Protein AF-Q5WQE4-F1 (afdb_monomer_lite)

Sequence (60 aa):
PFPFDRIKEIAKKAKLLAVLDRAVSQGFAGPVFGEVSGALANESERPIIMDFIIGLGESD

Secondary structure (DSSP, 8-state):
---HHHHHHHHTT-SEEEEEESS--TTS--HHHHHHHHHHTT-SS--EEEEEE--GGG--

Radius of gyration: 12.15 Å; chains: 1; bounding box: 30×22×26 Å

Organism: NCBI:txid198431

pLDDT: mean 94.78, std 3.91, range [72.81, 97.88]

Structure (mmCIF, N/CA/C/O backbone):
data_AF-Q5WQE4-F1
#
_entry.id   AF-Q5WQE4-F1
#
loop_
_atom_site.group_PDB
_atom_site.id
_atom_site.type_symbol
_atom_site.label_atom_id
_atom_site.label_alt_id
_atom_site.label_comp_id
_atom_site.label_asym_id
_atom_site.label_entity_id
_atom_site.label_seq_id
_atom_site.pdbx_PDB_ins_code
_atom_site.Cartn_x
_atom_site.Cartn_y
_atom_site.Cartn_z
_atom_site.occupancy
_atom_site.B_iso_or_equiv
_atom_site.auth_seq_id
_atom_site.auth_comp_id
_atom_site.auth_asym_id
_atom_site.auth_atom_id
_atom_site.pdbx_PDB_model_num
ATOM 1 N N . PRO A 1 1 ? -11.119 0.823 -14.201 1.00 88.62 1 PRO A N 1
ATOM 2 C CA . PRO A 1 1 ? -11.070 1.839 -13.118 1.00 88.62 1 PRO A CA 1
ATOM 3 C C . PRO A 1 1 ? -10.571 1.173 -11.828 1.00 88.62 1 PRO A C 1
ATOM 5 O O . PRO A 1 1 ? -10.802 -0.025 -11.670 1.00 88.62 1 PRO A O 1
ATOM 8 N N . PHE A 1 2 ? -9.868 1.901 -10.953 1.00 94.12 2 PHE A N 1
ATOM 9 C CA . PHE A 1 2 ? -9.321 1.337 -9.712 1.00 94.12 2 PHE A CA 1
ATOM 10 C C . PHE A 1 2 ? -10.444 1.024 -8.689 1.00 94.12 2 PHE A C 1
ATOM 12 O O . PHE A 1 2 ? -11.366 1.831 -8.546 1.00 94.12 2 PHE A O 1
ATOM 19 N N . PRO A 1 3 ? -10.444 -0.142 -8.007 1.00 95.69 3 PRO A N 1
ATOM 20 C CA . PRO A 1 3 ? -11.589 -0.615 -7.218 1.00 95.69 3 PRO A CA 1
ATOM 21 C C . PRO A 1 3 ? -11.581 -0.112 -5.759 1.00 95.69 3 PRO A C 1
ATOM 23 O O . PRO A 1 3 ? -11.439 -0.900 -4.822 1.00 95.69 3 PRO A O 1
ATOM 26 N N . PHE A 1 4 ? -11.770 1.193 -5.556 1.00 95.81 4 PHE A N 1
ATOM 27 C CA . PHE A 1 4 ? -11.659 1.860 -4.247 1.00 95.81 4 PHE A CA 1
ATOM 28 C C . PHE A 1 4 ? -12.472 1.205 -3.113 1.00 95.81 4 PHE A C 1
ATOM 30 O O . PHE A 1 4 ? -11.907 0.887 -2.067 1.00 95.81 4 PHE A O 1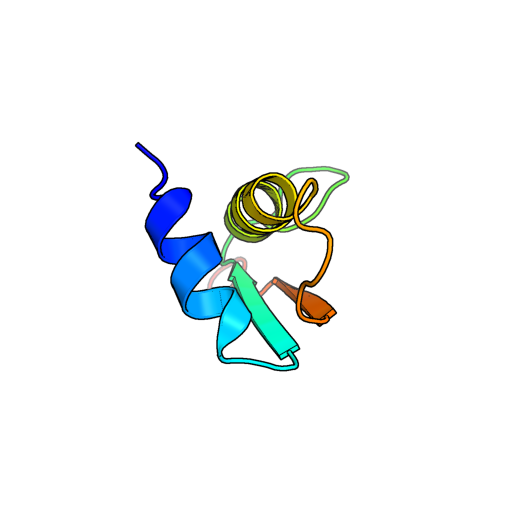
ATOM 37 N N . ASP A 1 5 ? -13.766 0.934 -3.318 1.00 95.44 5 ASP A N 1
ATOM 38 C CA . ASP A 1 5 ? -14.635 0.376 -2.264 1.00 95.44 5 ASP A CA 1
ATOM 39 C C . ASP A 1 5 ? -14.181 -1.014 -1.805 1.00 95.44 5 ASP A C 1
ATOM 41 O O . ASP A 1 5 ? -14.200 -1.341 -0.619 1.00 95.44 5 ASP A O 1
ATOM 45 N N . ARG A 1 6 ? -13.704 -1.840 -2.742 1.00 95.94 6 ARG A N 1
ATOM 46 C CA . ARG A 1 6 ? -13.184 -3.179 -2.431 1.00 95.94 6 ARG A CA 1
ATOM 47 C C . ARG A 1 6 ? -11.902 -3.095 -1.611 1.00 95.94 6 ARG A C 1
ATOM 49 O O . ARG A 1 6 ? -11.740 -3.884 -0.684 1.00 95.94 6 ARG A O 1
ATOM 56 N N . ILE A 1 7 ? -11.015 -2.149 -1.930 1.00 96.44 7 ILE A N 1
ATOM 57 C CA . ILE A 1 7 ? -9.778 -1.925 -1.172 1.00 96.44 7 ILE A CA 1
ATOM 58 C C . ILE A 1 7 ? -10.101 -1.529 0.269 1.00 96.44 7 ILE A C 1
ATOM 60 O O . ILE A 1 7 ? -9.544 -2.125 1.189 1.00 96.44 7 ILE A O 1
ATOM 64 N N . LYS A 1 8 ? -11.051 -0.610 0.476 1.00 95.62 8 LYS A N 1
ATOM 65 C CA . LYS A 1 8 ? -11.515 -0.211 1.815 1.00 95.62 8 LYS A CA 1
ATOM 66 C C . LYS A 1 8 ? -12.041 -1.395 2.623 1.00 95.62 8 LYS A C 1
ATOM 68 O O . LYS A 1 8 ? -11.624 -1.606 3.759 1.00 95.62 8 LYS A O 1
ATOM 73 N N . GLU A 1 9 ? -12.906 -2.212 2.027 1.00 95.25 9 GLU A N 1
ATOM 74 C CA . GLU A 1 9 ? -13.488 -3.377 2.704 1.00 95.25 9 GLU A CA 1
ATOM 75 C C . GLU A 1 9 ? -12.460 -4.463 3.050 1.00 95.25 9 GLU A C 1
ATOM 77 O O . GLU A 1 9 ? -12.574 -5.128 4.082 1.00 95.25 9 GLU A O 1
ATOM 82 N N . ILE A 1 10 ? -11.440 -4.655 2.211 1.00 93.56 10 ILE A N 1
ATOM 83 C CA . ILE A 1 10 ? -10.352 -5.600 2.494 1.00 93.56 10 ILE A CA 1
ATOM 84 C C . ILE A 1 10 ? -9.422 -5.039 3.577 1.00 93.56 10 ILE A C 1
ATOM 86 O O . ILE A 1 10 ? -9.039 -5.773 4.488 1.00 93.56 10 ILE A O 1
ATOM 90 N N . ALA A 1 11 ? -9.102 -3.744 3.520 1.00 95.19 11 ALA A N 1
ATOM 91 C CA . ALA A 1 11 ? -8.188 -3.087 4.451 1.00 95.19 11 ALA A CA 1
ATOM 92 C C . ALA A 1 11 ? -8.664 -3.164 5.910 1.00 95.19 11 ALA A C 1
ATOM 94 O O . ALA A 1 11 ? -7.843 -3.370 6.800 1.00 95.19 11 ALA A O 1
ATOM 95 N N . LYS A 1 12 ? -9.981 -3.109 6.156 1.00 94.00 12 LYS A N 1
ATOM 96 C CA . LYS A 1 12 ? -10.587 -3.275 7.495 1.00 94.00 12 LYS A CA 1
ATOM 97 C C . LYS A 1 12 ? -10.270 -4.619 8.163 1.00 94.00 12 LYS A C 1
ATOM 99 O O . LYS A 1 12 ? -10.408 -4.755 9.374 1.00 94.00 12 LYS A O 1
ATOM 104 N N . LYS A 1 13 ? -9.877 -5.635 7.389 1.00 94.00 13 LYS A N 1
ATOM 105 C CA . LYS A 1 13 ? -9.635 -7.003 7.880 1.00 94.00 13 LYS A CA 1
ATOM 106 C C . LYS A 1 13 ? -8.175 -7.266 8.243 1.00 94.00 13 LYS A C 1
ATOM 108 O O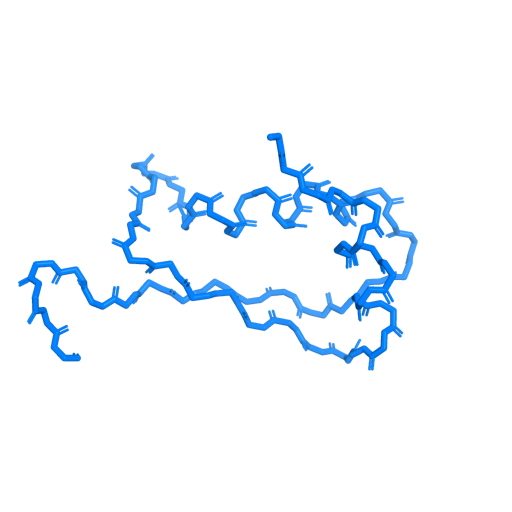 . LYS A 1 13 ? -7.854 -8.368 8.683 1.00 94.00 13 LYS A O 1
ATOM 113 N N . ALA A 1 14 ? -7.291 -6.291 8.046 1.00 94.81 14 ALA A N 1
ATOM 114 C CA . ALA A 1 14 ? -5.860 -6.447 8.248 1.00 94.81 14 ALA A CA 1
ATOM 115 C C . ALA A 1 14 ? -5.308 -5.347 9.157 1.00 94.81 14 ALA A C 1
ATOM 117 O O . ALA A 1 14 ? -5.813 -4.232 9.195 1.00 94.81 14 ALA A O 1
ATOM 118 N N . LYS A 1 15 ? -4.228 -5.661 9.878 1.00 95.88 15 LYS A N 1
ATOM 119 C CA . LYS A 1 15 ? -3.438 -4.660 10.617 1.00 95.88 15 LYS A CA 1
ATOM 120 C C . LYS A 1 15 ? -2.336 -4.043 9.751 1.00 95.88 15 LYS A C 1
ATOM 122 O O . LYS A 1 15 ? -1.875 -2.939 10.032 1.00 95.88 15 LYS A O 1
ATOM 127 N N . LEU A 1 16 ? -1.921 -4.764 8.710 1.00 96.81 16 LEU A N 1
ATOM 128 C CA . LEU A 1 16 ? -0.864 -4.381 7.785 1.00 96.81 16 LEU A CA 1
ATOM 129 C C . LEU A 1 16 ? -1.245 -4.794 6.361 1.00 96.81 16 LEU A C 1
ATOM 131 O O . LEU A 1 16 ? -1.760 -5.893 6.154 1.00 96.81 16 LEU A O 1
ATOM 135 N N . LEU A 1 17 ? -0.968 -3.917 5.401 1.00 96.94 17 LEU A N 1
ATOM 136 C CA . LEU A 1 17 ? -1.162 -4.129 3.975 1.00 96.94 17 LEU A CA 1
ATOM 137 C C . LEU A 1 17 ? 0.159 -3.848 3.248 1.00 96.94 17 LEU A C 1
ATOM 139 O O . LEU A 1 17 ? 0.611 -2.708 3.188 1.00 96.94 17 LEU A O 1
ATOM 143 N N . ALA A 1 18 ? 0.781 -4.894 2.710 1.00 97.44 18 ALA A N 1
ATOM 144 C CA . ALA A 1 18 ? 1.947 -4.770 1.842 1.00 97.44 18 ALA A CA 1
ATOM 145 C C . ALA A 1 18 ? 1.480 -4.625 0.391 1.00 97.44 18 ALA A C 1
ATOM 147 O O . ALA A 1 18 ? 0.703 -5.453 -0.090 1.00 97.44 18 ALA A O 1
ATOM 148 N N . VAL A 1 19 ? 1.950 -3.588 -0.298 1.00 97.50 19 VAL A N 1
ATOM 149 C CA . VAL A 1 19 ? 1.691 -3.374 -1.723 1.00 97.50 19 VAL A CA 1
ATOM 150 C C . VAL A 1 19 ? 2.980 -3.634 -2.481 1.00 97.50 19 VAL A C 1
ATOM 152 O O . VAL A 1 19 ? 4.015 -3.070 -2.145 1.00 97.50 19 VAL A O 1
ATOM 155 N N . LEU A 1 20 ? 2.918 -4.543 -3.452 1.00 97.44 20 LEU A N 1
ATOM 156 C CA . LEU A 1 20 ? 4.067 -4.961 -4.243 1.00 97.44 20 LEU A CA 1
ATOM 157 C C . LEU A 1 20 ? 3.890 -4.425 -5.659 1.00 97.44 20 LEU A C 1
ATOM 159 O O . LEU A 1 20 ? 3.000 -4.870 -6.386 1.00 97.44 20 LEU A O 1
ATOM 163 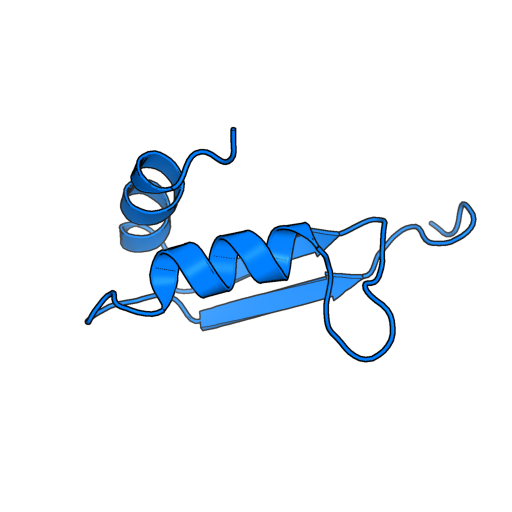N N . ASP A 1 21 ? 4.747 -3.494 -6.044 1.00 97.31 21 ASP A N 1
ATOM 164 C CA . ASP A 1 21 ? 4.741 -2.869 -7.356 1.00 97.31 21 ASP A CA 1
ATOM 165 C C . ASP A 1 21 ? 5.966 -3.318 -8.163 1.00 97.31 21 ASP A C 1
ATOM 167 O O . ASP A 1 21 ? 7.097 -3.307 -7.680 1.00 97.31 21 ASP A O 1
ATOM 171 N N . ARG A 1 22 ? 5.746 -3.678 -9.434 1.00 95.75 22 ARG A N 1
ATOM 172 C CA . ARG A 1 22 ? 6.825 -3.909 -10.419 1.00 95.75 22 ARG A CA 1
ATOM 173 C C . ARG A 1 22 ? 7.146 -2.672 -11.250 1.00 95.75 22 ARG A C 1
ATOM 175 O O . ARG A 1 22 ? 7.584 -2.757 -12.394 1.00 95.75 22 ARG A O 1
ATOM 182 N N . ALA A 1 23 ? 6.848 -1.512 -10.692 1.00 95.19 23 ALA A N 1
ATOM 183 C CA . ALA A 1 23 ? 7.029 -0.219 -11.313 1.00 95.19 23 ALA A CA 1
ATOM 184 C C . ALA A 1 23 ? 7.248 0.814 -10.213 1.00 95.19 23 ALA A C 1
ATOM 186 O O . ALA A 1 23 ? 6.745 0.661 -9.106 1.00 95.19 23 ALA A O 1
ATOM 187 N N . VAL A 1 24 ? 7.962 1.886 -10.529 1.00 95.38 24 VAL A N 1
ATOM 188 C CA . VAL A 1 24 ? 8.169 3.004 -9.608 1.00 95.38 24 VAL A CA 1
ATOM 189 C C . VAL A 1 24 ? 7.716 4.290 -10.281 1.00 95.38 24 VAL A C 1
ATOM 191 O O . VAL A 1 24 ? 8.049 4.545 -11.440 1.00 95.38 24 VAL A O 1
ATOM 194 N N . SER A 1 25 ? 6.944 5.100 -9.560 1.00 95.06 25 SER A N 1
ATOM 195 C CA . SER A 1 25 ? 6.633 6.460 -9.995 1.00 95.06 25 SER A CA 1
ATOM 196 C C . SER A 1 25 ? 7.812 7.358 -9.630 1.00 95.06 25 SER A C 1
ATOM 198 O O . SER A 1 25 ? 8.250 7.375 -8.481 1.00 95.06 25 SER A O 1
ATOM 200 N N . GLN A 1 26 ? 8.362 8.098 -10.593 1.00 93.25 26 GLN A N 1
ATOM 201 C CA . GLN A 1 26 ? 9.572 8.892 -10.364 1.00 93.25 26 GLN A CA 1
ATOM 202 C C . GLN A 1 26 ? 9.380 9.903 -9.220 1.00 93.25 26 GLN A C 1
ATOM 204 O O . GLN A 1 26 ? 8.478 10.736 -9.263 1.00 93.25 26 GLN A O 1
ATOM 209 N N . GLY A 1 27 ? 10.246 9.836 -8.203 1.00 93.25 27 GLY A N 1
ATOM 210 C CA . GLY A 1 27 ? 10.174 10.709 -7.023 1.00 93.25 27 GLY A CA 1
ATOM 211 C C . GLY A 1 27 ? 9.062 10.355 -6.027 1.00 93.25 27 GLY A C 1
ATOM 212 O O . GLY A 1 27 ? 8.817 11.124 -5.101 1.00 93.25 27 GLY A O 1
ATOM 213 N N . PHE A 1 28 ? 8.397 9.213 -6.204 1.00 93.94 28 PHE A N 1
ATOM 214 C CA . PHE A 1 28 ? 7.345 8.713 -5.326 1.00 93.94 28 PHE A CA 1
ATOM 215 C C . PHE A 1 28 ? 7.484 7.186 -5.140 1.00 93.94 28 PHE A C 1
ATOM 217 O O . PHE A 1 28 ? 8.568 6.626 -5.289 1.00 93.94 28 PHE A O 1
ATOM 224 N N . ALA A 1 29 ? 6.391 6.537 -4.757 1.00 95.69 29 ALA A N 1
ATOM 225 C CA . ALA A 1 29 ? 6.235 5.115 -4.507 1.00 95.69 29 ALA A CA 1
ATOM 226 C C . ALA A 1 29 ? 5.790 4.339 -5.763 1.00 95.69 29 ALA A C 1
ATOM 228 O O . ALA A 1 29 ? 5.689 4.882 -6.875 1.00 95.69 29 ALA A O 1
ATOM 229 N N . GLY A 1 30 ? 5.474 3.060 -5.573 1.00 97.50 30 GLY A N 1
ATOM 230 C CA . GLY A 1 30 ? 4.786 2.248 -6.567 1.00 97.50 30 GLY A CA 1
ATOM 231 C C . GLY A 1 30 ? 3.425 2.844 -6.980 1.00 97.50 30 GLY A C 1
ATOM 232 O O . GLY A 1 30 ? 2.733 3.460 -6.159 1.00 97.50 30 GLY A O 1
ATOM 233 N N . PRO A 1 31 ? 3.020 2.734 -8.260 1.00 97.06 31 PRO A N 1
ATOM 234 C CA . PRO A 1 31 ? 1.752 3.295 -8.726 1.00 97.06 31 PRO A CA 1
ATOM 235 C C . PRO A 1 31 ? 0.534 2.655 -8.043 1.00 97.06 31 PRO A C 1
ATOM 237 O O . PRO A 1 31 ? -0.412 3.370 -7.708 1.00 97.06 31 PRO A O 1
ATOM 240 N N . VAL A 1 32 ? 0.545 1.342 -7.775 1.00 97.12 32 VAL A N 1
ATOM 241 C CA . VAL A 1 32 ? -0.558 0.688 -7.052 1.00 97.12 32 VAL A CA 1
ATOM 242 C C . VAL A 1 32 ? -0.567 1.125 -5.591 1.00 97.12 32 VAL A C 1
ATOM 244 O O . VAL A 1 32 ? -1.641 1.388 -5.045 1.00 97.12 32 VAL A O 1
ATOM 247 N N . PHE A 1 33 ? 0.601 1.273 -4.962 1.00 97.88 33 PHE A N 1
ATOM 248 C CA . PHE A 1 33 ? 0.689 1.826 -3.611 1.00 97.88 33 PHE A CA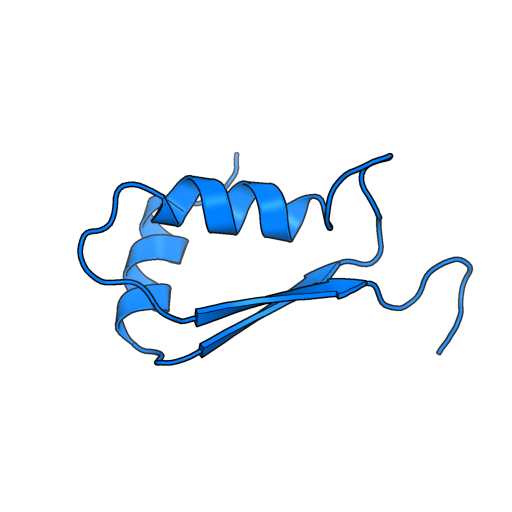 1
ATOM 249 C C . PHE A 1 33 ? 0.061 3.222 -3.521 1.00 97.88 33 PHE A C 1
ATOM 251 O O . PHE A 1 33 ? -0.650 3.505 -2.552 1.00 97.88 33 PHE A O 1
ATOM 258 N N . GLY A 1 34 ? 0.276 4.078 -4.524 1.00 97.12 34 GLY A N 1
ATOM 259 C CA . GLY A 1 34 ? -0.343 5.403 -4.600 1.00 97.12 34 GLY A CA 1
ATOM 260 C C . GLY A 1 34 ? -1.872 5.344 -4.582 1.00 97.12 34 GLY A C 1
ATOM 261 O O . GLY A 1 34 ? -2.505 5.998 -3.752 1.00 97.12 34 GLY A O 1
ATOM 262 N N . GLU A 1 35 ? -2.461 4.504 -5.434 1.00 97.06 35 GLU A N 1
ATOM 263 C CA . GLU A 1 35 ? -3.916 4.311 -5.510 1.00 97.06 35 GLU A CA 1
ATOM 264 C C . GLU A 1 35 ? -4.495 3.716 -4.214 1.00 97.06 35 GLU A C 1
ATOM 266 O O . GLU A 1 35 ? -5.508 4.195 -3.702 1.00 97.06 35 GLU A O 1
ATOM 271 N N . VAL A 1 36 ? -3.834 2.709 -3.627 1.00 97.38 36 VAL A N 1
ATOM 272 C CA . VAL A 1 36 ? -4.246 2.089 -2.352 1.00 97.38 36 VAL A CA 1
ATOM 273 C C . VAL A 1 36 ? -4.163 3.086 -1.195 1.00 97.38 36 VAL A C 1
ATOM 275 O O . VAL A 1 36 ? -5.088 3.187 -0.388 1.00 97.38 36 VAL A O 1
ATOM 278 N N . SER A 1 37 ? -3.070 3.843 -1.111 1.00 95.88 37 SER A N 1
ATOM 279 C CA . SER A 1 37 ? -2.873 4.841 -0.059 1.00 95.88 37 SER A CA 1
ATOM 280 C C . SER A 1 37 ? -3.878 5.980 -0.181 1.00 95.88 37 SER A C 1
ATOM 282 O O . SER A 1 37 ? -4.449 6.390 0.827 1.00 95.88 37 SER A O 1
ATOM 284 N N . GLY A 1 38 ? -4.153 6.441 -1.405 1.00 96.06 38 GLY A N 1
ATOM 285 C CA . GLY A 1 38 ? -5.196 7.425 -1.688 1.00 96.06 38 GLY A CA 1
ATOM 286 C C . GLY A 1 38 ? -6.595 6.914 -1.337 1.00 96.06 38 GLY A C 1
ATOM 287 O O . GLY A 1 38 ? -7.365 7.630 -0.697 1.00 96.06 38 GLY A O 1
ATOM 288 N N . ALA A 1 39 ? -6.904 5.653 -1.663 1.00 96.44 39 ALA A N 1
ATOM 289 C CA . ALA A 1 39 ? -8.175 5.012 -1.322 1.00 96.44 39 ALA A CA 1
ATOM 290 C C . ALA A 1 39 ? -8.459 5.032 0.185 1.00 96.44 39 ALA A C 1
ATOM 292 O O . ALA A 1 39 ? -9.604 5.209 0.598 1.00 96.44 39 ALA A O 1
ATOM 293 N N . LEU A 1 40 ? -7.415 4.846 0.995 1.00 96.75 40 LEU A N 1
ATOM 294 C CA . LEU A 1 40 ? -7.503 4.737 2.450 1.00 96.75 40 LEU A CA 1
ATOM 295 C C . LEU A 1 40 ? -7.194 6.054 3.179 1.00 96.75 40 LEU A C 1
ATOM 297 O O . LEU A 1 40 ? -7.286 6.096 4.402 1.00 96.75 40 LEU A O 1
ATOM 301 N N . ALA A 1 41 ? -6.837 7.129 2.467 1.00 94.94 41 ALA A N 1
ATOM 302 C CA . ALA A 1 41 ? -6.364 8.378 3.070 1.00 94.94 41 ALA A CA 1
ATOM 303 C C . ALA A 1 41 ? -7.405 9.058 3.975 1.00 94.94 41 ALA A C 1
ATOM 305 O O . ALA A 1 41 ? -7.035 9.683 4.965 1.00 94.94 41 ALA A O 1
ATOM 306 N N . ASN A 1 42 ? -8.692 8.910 3.647 1.00 94.44 42 ASN A N 1
ATOM 307 C CA . ASN A 1 42 ? -9.809 9.487 4.402 1.00 94.44 42 ASN A CA 1
ATOM 308 C C . ASN A 1 42 ? -10.465 8.496 5.381 1.00 94.44 42 ASN A C 1
ATOM 310 O O . ASN A 1 42 ? -11.453 8.845 6.023 1.00 94.44 42 ASN A O 1
ATOM 314 N N . GLU A 1 43 ? -9.963 7.263 5.484 1.00 94.12 43 GLU A N 1
ATOM 315 C CA . GLU A 1 43 ? -10.493 6.289 6.440 1.00 94.12 43 GLU A CA 1
ATOM 316 C C . GLU A 1 43 ? -9.936 6.589 7.838 1.00 94.12 43 GLU A C 1
ATOM 318 O O . GLU A 1 43 ? -8.724 6.712 8.025 1.00 94.12 43 GLU A O 1
ATOM 323 N N . SER A 1 44 ? -10.824 6.703 8.830 1.00 91.62 44 SER A N 1
ATOM 324 C CA . SER A 1 44 ? -10.446 6.993 10.221 1.00 91.62 44 SER A CA 1
ATOM 325 C C . SER A 1 44 ? -9.627 5.868 10.851 1.00 91.62 44 SER A C 1
ATOM 327 O O . SER A 1 44 ? -8.748 6.117 11.671 1.00 91.62 44 SER A O 1
ATOM 329 N N . GLU A 1 45 ? -9.910 4.631 10.449 1.00 91.12 45 GLU A N 1
ATOM 330 C CA . GLU A 1 45 ? -9.173 3.435 10.835 1.00 91.12 45 GLU A CA 1
ATOM 331 C C . GLU A 1 45 ? -8.637 2.760 9.576 1.00 91.12 45 GLU A C 1
ATOM 333 O O . GLU A 1 45 ? -9.394 2.401 8.673 1.00 91.12 45 GLU A O 1
ATOM 338 N N . ARG A 1 46 ? -7.316 2.588 9.506 1.00 94.81 46 ARG A N 1
ATOM 339 C CA . ARG A 1 46 ? -6.644 1.952 8.371 1.00 94.81 46 ARG A CA 1
ATOM 340 C C . ARG A 1 46 ? -5.425 1.156 8.834 1.00 94.81 46 ARG A C 1
ATOM 342 O O . ARG A 1 46 ? -4.801 1.537 9.827 1.00 94.81 46 ARG A O 1
ATOM 349 N N . PRO A 1 47 ? -5.068 0.070 8.129 1.00 96.81 47 PRO A N 1
ATOM 350 C CA . PRO A 1 47 ? -3.847 -0.667 8.416 1.00 96.81 47 PRO A CA 1
ATOM 351 C C . PRO A 1 47 ? -2.609 0.197 8.171 1.00 96.81 47 PRO A C 1
ATOM 353 O O . PRO A 1 47 ? -2.649 1.203 7.458 1.00 96.81 47 PRO A O 1
ATOM 356 N N . ILE A 1 48 ? -1.474 -0.263 8.693 1.00 96.81 48 ILE A N 1
ATOM 357 C CA . ILE A 1 48 ? -0.173 0.197 8.210 1.00 96.81 48 ILE A CA 1
ATOM 358 C C . ILE A 1 48 ? -0.045 -0.246 6.751 1.00 96.81 48 ILE A C 1
ATOM 360 O O . ILE A 1 48 ? -0.209 -1.427 6.452 1.00 96.81 48 ILE A O 1
ATOM 364 N N . ILE A 1 49 ? 0.246 0.688 5.850 1.00 97.25 49 ILE A N 1
ATOM 365 C CA . ILE A 1 49 ? 0.445 0.397 4.428 1.00 97.25 49 ILE A CA 1
ATOM 366 C C . ILE A 1 49 ? 1.938 0.514 4.141 1.00 97.25 49 ILE A C 1
ATOM 368 O O . ILE A 1 49 ? 2.547 1.527 4.482 1.00 97.25 49 ILE A O 1
ATOM 372 N N . MET A 1 50 ? 2.524 -0.516 3.540 1.00 97.69 50 MET A N 1
ATOM 373 C CA . MET A 1 50 ? 3.942 -0.548 3.184 1.00 97.69 50 MET A CA 1
ATOM 374 C C . MET A 1 50 ? 4.106 -0.719 1.679 1.00 97.69 50 MET A C 1
ATOM 376 O O . MET A 1 50 ? 3.446 -1.571 1.083 1.00 97.69 50 MET A O 1
ATOM 380 N N . ASP A 1 51 ? 4.986 0.089 1.097 1.00 97.75 51 ASP A N 1
ATOM 381 C CA . ASP A 1 51 ? 5.367 0.019 -0.312 1.00 97.75 51 ASP A CA 1
ATOM 382 C C . ASP A 1 51 ? 6.568 -0.914 -0.496 1.00 97.75 51 ASP A C 1
ATOM 384 O O . ASP A 1 51 ? 7.553 -0.817 0.242 1.00 97.75 51 ASP A O 1
ATOM 388 N N . PHE A 1 52 ? 6.491 -1.799 -1.486 1.00 97.19 52 PHE A N 1
ATOM 389 C CA . PHE A 1 52 ? 7.570 -2.692 -1.882 1.00 97.19 52 PHE A CA 1
ATOM 390 C C . PHE A 1 52 ? 7.733 -2.654 -3.396 1.00 97.19 52 PHE A C 1
ATOM 39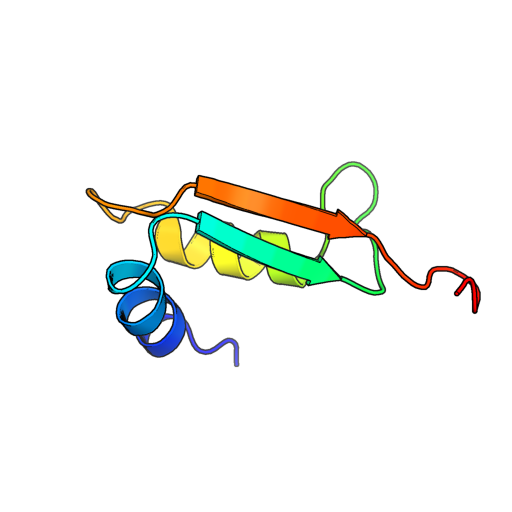2 O O . PHE A 1 52 ? 6.905 -3.175 -4.144 1.00 97.19 52 PHE A O 1
ATOM 399 N N . ILE A 1 53 ? 8.853 -2.094 -3.841 1.00 96.31 53 ILE A N 1
ATOM 400 C CA . ILE A 1 53 ? 9.256 -2.149 -5.240 1.00 96.31 53 ILE A CA 1
ATOM 401 C C . ILE A 1 53 ? 10.031 -3.441 -5.467 1.00 96.31 53 ILE A C 1
ATOM 403 O O . ILE A 1 53 ? 11.057 -3.673 -4.828 1.00 96.31 53 ILE A O 1
ATOM 407 N N . ILE A 1 54 ? 9.537 -4.277 -6.374 1.00 95.94 54 ILE A N 1
ATOM 408 C CA . ILE A 1 54 ? 10.117 -5.586 -6.683 1.00 95.94 54 ILE A CA 1
ATOM 409 C C . ILE A 1 54 ? 10.235 -5.783 -8.192 1.00 95.94 54 ILE A C 1
ATOM 411 O O . ILE A 1 54 ? 9.510 -5.164 -8.964 1.00 95.94 54 ILE A O 1
ATOM 415 N N . GLY A 1 55 ? 11.118 -6.671 -8.641 1.00 94.44 55 GLY A N 1
ATOM 416 C CA . GLY A 1 55 ? 11.108 -7.118 -10.035 1.00 94.44 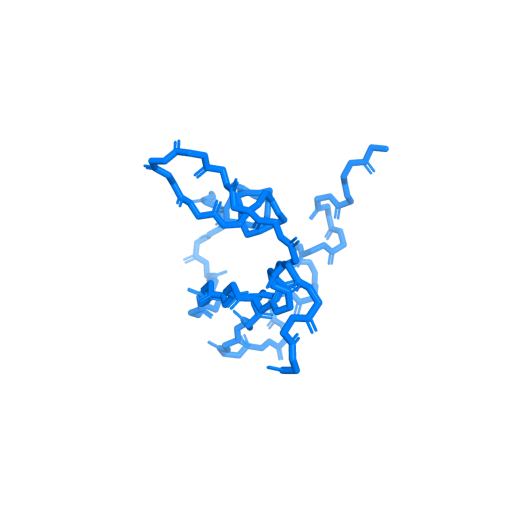55 GLY A CA 1
ATOM 417 C C . GLY A 1 55 ? 11.427 -6.059 -11.094 1.00 94.44 55 GLY A C 1
ATOM 418 O O . GLY A 1 55 ? 11.036 -6.223 -12.252 1.00 94.44 55 GLY A O 1
ATOM 419 N N . LEU A 1 56 ? 12.096 -4.959 -10.731 1.00 93.31 56 LEU A N 1
ATOM 420 C CA . LEU A 1 56 ? 12.535 -3.968 -11.713 1.00 93.31 56 LEU A CA 1
ATOM 421 C C . LEU A 1 56 ? 13.638 -4.559 -12.594 1.00 93.31 56 LEU A C 1
ATOM 423 O O . LEU A 1 56 ? 14.623 -5.088 -12.087 1.00 93.31 56 LEU A O 1
ATOM 427 N N . GLY A 1 57 ? 13.476 -4.437 -13.914 1.00 91.88 57 GLY A N 1
ATOM 428 C CA . GLY A 1 57 ? 14.476 -4.900 -14.878 1.00 91.88 57 GLY A CA 1
ATOM 429 C C . GLY A 1 57 ? 14.716 -6.411 -14.850 1.00 91.88 57 GLY A C 1
ATOM 430 O O . GLY A 1 57 ? 15.855 -6.823 -15.023 1.00 91.88 57 GLY A O 1
ATOM 431 N N . GLU A 1 58 ? 13.670 -7.210 -14.609 1.00 88.44 58 GLU A N 1
ATOM 432 C CA . GLU A 1 58 ? 13.755 -8.682 -14.514 1.00 88.44 58 GLU A CA 1
ATOM 433 C C . GLU A 1 58 ? 14.625 -9.188 -13.350 1.00 88.44 58 GLU A C 1
ATOM 435 O O . GLU A 1 58 ? 15.083 -10.326 -13.368 1.00 88.44 58 GLU A O 1
ATOM 440 N N . SER A 1 59 ? 14.833 -8.365 -12.316 1.00 81.81 59 SER A N 1
ATOM 441 C CA . SER A 1 59 ? 15.383 -8.850 -11.049 1.00 81.81 59 SER A CA 1
ATOM 442 C C . SER A 1 59 ? 14.427 -9.856 -10.411 1.00 81.81 59 SER A C 1
ATOM 444 O O . SER A 1 59 ? 13.217 -9.628 -10.388 1.00 81.81 59 SER A O 1
ATOM 446 N N . ASP A 1 60 ? 14.975 -10.930 -9.853 1.00 72.81 60 ASP A N 1
ATOM 447 C CA . ASP A 1 60 ? 14.247 -11.783 -8.909 1.00 72.81 60 ASP A CA 1
ATOM 448 C C . ASP A 1 60 ? 13.982 -11.043 -7.585 1.00 72.81 60 ASP A C 1
ATOM 450 O O . ASP A 1 60 ? 14.801 -10.156 -7.224 1.00 72.81 60 ASP A O 1
#

Foldseek 3Di:
DDDLVVLVVVQVVDQEAEDEACDQDVPHAHPVLVVSCVSCVPPPDGHHYHTHHDCHPNDD

InterPro domains:
  IPR009014 Transketolase C-terminal/Pyruvate-ferredoxin oxidoreductase domain II [G3DSA:3.40.50.920] (1-60)
  IPR009014 Transketolase C-terminal/Pyruvate-ferredoxin oxidoreductase domain II [SSF52922] (1-60)
  IPR033412 Pyruvate:ferredoxin oxidoreductase, core domain II [PF17147] (1-59)